Protein AF-A0A962MG71-F1 (afdb_monomer)

pLDDT: mean 89.73, std 9.94, range [38.5, 98.0]

Radius of gyration: 22.1 Å; Cα contacts (8 Å, |Δi|>4): 151; chains: 1; bounding box: 49×23×60 Å

Solvent-accessible surface area (backbone atoms only — not comparable to full-atom values): 7290 Å² total; per-residue (Å²): 133,82,78,80,72,76,63,52,32,47,87,51,28,58,44,42,37,92,94,42,61,78,60,25,28,61,80,57,63,32,37,54,78,33,58,53,50,96,81,26,82,63,56,39,61,45,65,42,69,47,76,50,73,62,80,87,78,92,71,70,88,86,60,51,73,66,56,50,45,46,36,68,73,66,63,75,38,63,74,70,57,54,54,55,52,49,50,63,68,37,57,96,54,75,58,75,85,38,50,49,77,42,85,72,45,78,73,39,82,63,78,38,75,56,64,57,133

Structure (mmCIF, N/CA/C/O backbone):
data_AF-A0A962MG71-F1
#
_entry.id   AF-A0A962MG71-F1
#
loop_
_atom_site.group_PDB
_atom_site.id
_atom_site.type_symbol
_atom_site.label_atom_id
_atom_site.label_alt_id
_atom_site.label_comp_id
_atom_site.label_asym_id
_atom_site.label_entity_id
_atom_site.label_seq_id
_atom_site.pdbx_PDB_ins_code
_atom_site.Cartn_x
_atom_site.Cartn_y
_atom_site.Cartn_z
_atom_site.occupancy
_atom_site.B_iso_or_equiv
_atom_site.auth_seq_id
_atom_site.auth_comp_id
_atom_site.auth_asym_id
_atom_site.auth_atom_id
_atom_site.pdbx_PDB_model_num
ATOM 1 N N . MET A 1 1 ? 8.896 3.879 29.646 1.00 38.50 1 MET A N 1
ATOM 2 C CA . MET A 1 1 ? 8.202 3.516 28.393 1.00 38.50 1 MET A CA 1
ATOM 3 C C . MET A 1 1 ? 6.731 3.340 28.736 1.00 38.50 1 MET A C 1
ATOM 5 O O . MET A 1 1 ? 6.398 2.348 29.375 1.00 38.50 1 MET A O 1
ATOM 9 N N . SER A 1 2 ? 5.876 4.334 28.468 1.00 43.66 2 SER A N 1
ATOM 10 C CA . SER A 1 2 ? 4.434 4.165 28.694 1.00 43.66 2 SER A CA 1
ATOM 11 C C . SER A 1 2 ? 3.928 3.112 27.714 1.00 43.66 2 SER A C 1
ATOM 13 O O . SER A 1 2 ? 4.190 3.216 26.519 1.00 43.66 2 SER A O 1
ATOM 15 N N . LYS A 1 3 ? 3.252 2.075 28.218 1.00 51.38 3 LYS A N 1
ATOM 16 C CA . LYS A 1 3 ? 2.509 1.138 27.373 1.00 51.38 3 LYS A CA 1
ATOM 17 C C . LYS A 1 3 ? 1.525 1.968 26.557 1.00 51.38 3 LYS A C 1
ATOM 19 O O . LYS A 1 3 ? 0.666 2.608 27.152 1.00 51.38 3 LYS A O 1
ATOM 24 N N . THR A 1 4 ? 1.666 1.999 25.238 1.00 63.53 4 THR A N 1
ATOM 25 C CA . THR A 1 4 ? 0.658 2.631 24.392 1.00 63.53 4 THR A CA 1
ATOM 26 C C . THR A 1 4 ? -0.638 1.852 24.576 1.00 63.53 4 THR A C 1
ATOM 28 O O . THR A 1 4 ? -0.664 0.635 24.374 1.00 63.53 4 THR A O 1
ATOM 31 N N . GLU A 1 5 ? -1.669 2.514 25.095 1.00 85.56 5 GLU A N 1
ATOM 32 C CA . GLU A 1 5 ? -2.928 1.862 25.440 1.00 85.56 5 GLU A CA 1
ATOM 33 C C . GLU A 1 5 ? -3.620 1.337 24.181 1.00 85.56 5 GLU A C 1
ATOM 35 O O . GLU A 1 5 ? -3.503 1.903 23.094 1.00 85.56 5 GLU A O 1
ATOM 40 N N . TRP A 1 6 ? -4.304 0.201 24.319 1.00 94.50 6 TRP A N 1
ATOM 41 C CA . TRP A 1 6 ? -5.058 -0.361 23.207 1.00 94.50 6 TRP A CA 1
ATOM 42 C C . TRP A 1 6 ? -6.316 0.481 22.955 1.00 94.50 6 TRP A C 1
ATOM 44 O O . TRP A 1 6 ? -6.990 0.814 23.933 1.00 94.50 6 TRP A O 1
ATOM 54 N N . PRO A 1 7 ? -6.667 0.798 21.696 1.00 95.75 7 PRO A N 1
ATOM 55 C CA . PRO A 1 7 ? -7.776 1.700 21.425 1.00 95.75 7 PRO A CA 1
ATOM 56 C C . PRO A 1 7 ? -9.132 1.127 21.862 1.00 95.75 7 PRO A C 1
ATOM 58 O O . PRO A 1 7 ? -9.391 -0.079 21.764 1.00 95.75 7 PRO A O 1
ATOM 61 N N . VAL A 1 8 ? -10.000 2.014 22.342 1.00 96.56 8 VAL A N 1
ATOM 62 C CA . VAL A 1 8 ? -11.389 1.720 22.720 1.00 96.56 8 VAL A CA 1
ATOM 63 C C . VAL A 1 8 ? -12.339 2.259 21.660 1.00 96.56 8 VAL A C 1
ATOM 65 O O . VAL A 1 8 ? -12.036 3.256 21.011 1.00 96.56 8 VAL A O 1
ATOM 68 N N . VAL A 1 9 ? -13.497 1.623 21.509 1.00 97.00 9 VAL A N 1
ATOM 69 C CA . VAL A 1 9 ? -14.546 2.089 20.598 1.00 97.00 9 VAL A CA 1
ATOM 70 C C . VAL A 1 9 ? -15.061 3.443 21.089 1.00 97.00 9 VAL A C 1
ATOM 72 O O . VAL A 1 9 ? -15.579 3.545 22.203 1.00 97.00 9 VAL A O 1
ATOM 75 N N . LEU A 1 10 ? -14.921 4.480 20.267 1.00 95.75 10 LEU A N 1
ATOM 76 C CA . LEU A 1 10 ? -15.442 5.826 20.537 1.00 95.75 10 LEU A CA 1
ATOM 77 C C . LEU A 1 10 ? -16.744 6.075 19.768 1.00 95.75 10 LEU A C 1
ATOM 79 O O . LEU A 1 10 ? -17.011 5.416 18.771 1.00 95.75 10 LEU A O 1
ATOM 83 N N . GLU A 1 11 ? -17.544 7.059 20.183 1.00 94.56 11 GLU A N 1
ATOM 84 C CA . GLU A 1 11 ? -18.797 7.419 19.489 1.00 94.56 11 GLU A CA 1
ATOM 85 C C . GLU A 1 11 ? -18.565 7.855 18.028 1.00 94.56 11 GLU A C 1
ATOM 87 O O . GLU A 1 11 ? -19.376 7.584 17.140 1.00 94.56 11 GLU A O 1
ATOM 92 N N . ASN A 1 12 ? -17.421 8.487 17.752 1.00 94.12 12 ASN A N 1
ATOM 93 C CA . ASN A 1 12 ? -17.006 8.910 16.415 1.00 94.12 12 ASN A CA 1
ATOM 94 C C . ASN A 1 12 ? -16.033 7.931 15.732 1.00 94.12 12 ASN A C 1
ATOM 96 O O . ASN A 1 12 ? -15.378 8.300 14.757 1.00 94.12 12 ASN A O 1
ATOM 100 N N . ASP A 1 13 ? -15.933 6.687 16.205 1.00 94.44 13 ASP A N 1
ATOM 101 C CA . ASP A 1 13 ? -15.089 5.662 15.582 1.00 94.44 13 ASP A CA 1
ATOM 102 C C . ASP A 1 13 ? -15.526 5.403 14.126 1.00 94.44 13 ASP A C 1
ATOM 104 O O . ASP A 1 13 ? -16.723 5.293 13.840 1.00 94.44 13 ASP A O 1
ATOM 108 N N . ASP A 1 14 ? -14.575 5.319 13.186 1.00 93.25 14 ASP A N 1
ATOM 109 C CA . ASP A 1 14 ? -14.861 5.005 11.770 1.00 93.25 14 ASP A CA 1
ATOM 110 C C . ASP A 1 14 ? -15.397 3.572 11.585 1.00 93.25 14 ASP A C 1
ATOM 112 O O . ASP A 1 14 ? -16.043 3.244 10.580 1.00 93.25 14 ASP A O 1
ATOM 116 N N . GLY A 1 15 ? -15.172 2.717 12.587 1.00 92.50 15 GLY A N 1
ATOM 117 C CA . GLY A 1 15 ? -15.778 1.403 12.725 1.00 92.50 15 GLY A CA 1
ATOM 118 C C . GLY A 1 15 ? -17.277 1.433 13.016 1.00 92.50 15 GLY A C 1
ATOM 119 O O . GLY A 1 15 ? -17.934 0.422 12.774 1.00 92.50 15 GLY A O 1
ATOM 120 N N . ILE A 1 16 ? -17.850 2.552 13.476 1.00 94.88 16 ILE A N 1
ATOM 121 C CA . ILE A 1 16 ? -19.307 2.722 13.595 1.00 94.88 16 ILE A CA 1
ATOM 122 C C . ILE A 1 16 ? -19.851 3.150 12.229 1.00 94.88 16 ILE A C 1
ATOM 124 O O . ILE A 1 16 ? -19.676 4.284 11.780 1.00 94.88 16 ILE A O 1
ATOM 128 N N . ARG A 1 17 ? -20.511 2.216 11.537 1.00 91.62 17 ARG A N 1
ATOM 129 C CA . ARG A 1 17 ? -21.004 2.409 10.164 1.00 91.62 17 ARG A CA 1
ATOM 130 C C . ARG A 1 17 ? -22.488 2.793 10.164 1.00 91.62 17 ARG A C 1
ATOM 132 O O . ARG A 1 17 ? -23.232 2.245 10.970 1.00 91.62 17 ARG A O 1
ATOM 139 N N . PRO A 1 18 ? -22.962 3.629 9.217 1.00 87.12 18 PRO A N 1
ATOM 140 C CA . PRO A 1 18 ? -24.381 4.000 9.120 1.00 87.12 18 PRO A CA 1
ATOM 141 C C . PRO A 1 18 ? -25.349 2.817 8.969 1.00 87.12 18 PRO A C 1
ATOM 143 O O . PRO A 1 18 ? -26.495 2.903 9.389 1.00 87.12 18 PRO A O 1
ATOM 146 N N . ALA A 1 19 ? -24.893 1.716 8.366 1.00 83.25 19 ALA A N 1
ATOM 147 C CA . ALA A 1 19 ? -25.675 0.492 8.193 1.00 83.25 19 ALA A CA 1
ATOM 148 C C . ALA A 1 19 ? -25.611 -0.466 9.406 1.00 83.25 19 ALA A C 1
ATOM 150 O O . ALA A 1 19 ? -26.151 -1.568 9.335 1.00 83.25 19 ALA A O 1
ATOM 151 N N . GLY A 1 20 ? -24.914 -0.089 10.485 1.00 81.81 20 GLY A N 1
ATOM 152 C CA . GLY A 1 20 ? -24.749 -0.885 11.704 1.00 81.81 20 GLY A CA 1
ATOM 153 C C . GLY A 1 20 ? -25.466 -0.289 12.916 1.00 81.81 20 GLY A C 1
ATOM 154 O O . GLY A 1 20 ? -26.063 0.782 12.847 1.00 81.81 20 GLY A O 1
ATOM 155 N N . GLU A 1 21 ? -25.385 -0.986 14.050 1.00 88.75 21 GLU A N 1
ATOM 156 C CA . GLU A 1 21 ? -25.828 -0.431 15.334 1.00 88.75 21 GLU A CA 1
ATOM 157 C C . GLU A 1 21 ? -24.897 0.725 15.750 1.00 88.75 21 GLU A C 1
ATOM 159 O O . GLU A 1 21 ? -23.674 0.567 15.700 1.00 88.75 21 GLU A O 1
ATOM 164 N N . PRO A 1 22 ? -25.442 1.889 16.149 1.00 90.44 22 PRO A N 1
ATOM 165 C CA . PRO A 1 22 ? -24.650 3.098 16.375 1.00 90.44 22 PRO A CA 1
ATOM 166 C C . PRO A 1 22 ? -23.799 3.051 17.652 1.00 90.44 22 PRO A C 1
ATOM 168 O O . PRO A 1 22 ? -22.930 3.899 17.825 1.00 90.44 22 PRO A O 1
ATOM 171 N N . ASP A 1 23 ? -24.036 2.091 18.548 1.00 94.88 23 ASP A N 1
ATOM 172 C CA . ASP A 1 23 ? -23.369 1.966 19.848 1.00 94.88 23 ASP A CA 1
ATOM 173 C C . ASP A 1 23 ? -22.256 0.905 19.865 1.00 94.88 23 ASP A C 1
ATOM 175 O O . ASP A 1 23 ? -21.735 0.577 20.937 1.00 94.88 23 ASP A O 1
ATOM 179 N N . LYS A 1 24 ? -21.865 0.362 18.704 1.00 96.25 24 LYS A N 1
ATOM 180 C CA . LYS A 1 24 ? -20.794 -0.638 18.613 1.00 96.25 24 LYS A CA 1
ATOM 181 C C . LYS A 1 24 ? -19.999 -0.569 17.314 1.00 96.25 24 LYS A C 1
ATOM 183 O O . LYS A 1 24 ? -20.499 -0.174 16.264 1.00 96.25 24 LYS A O 1
ATOM 188 N N . CYS A 1 25 ? -18.755 -1.035 17.370 1.00 96.62 25 CYS A N 1
ATOM 189 C CA . CYS A 1 25 ? -17.939 -1.238 16.180 1.00 96.62 25 CYS A CA 1
ATOM 190 C C . CYS A 1 25 ? -18.580 -2.304 15.278 1.00 96.62 25 CYS A C 1
ATOM 192 O O . CYS A 1 25 ? -18.836 -3.428 15.712 1.00 96.62 25 CYS A O 1
ATOM 194 N N . PHE A 1 26 ? -18.787 -1.974 14.004 1.00 96.50 26 PHE A N 1
ATOM 195 C CA . PHE A 1 26 ? -19.379 -2.865 13.005 1.00 96.50 26 PHE A CA 1
ATOM 196 C C . PHE A 1 26 ? -18.548 -4.136 12.776 1.00 96.50 26 PHE A C 1
ATOM 198 O O . PHE A 1 26 ? -19.107 -5.194 12.511 1.00 96.50 26 PHE A O 1
ATOM 205 N N . TYR A 1 27 ? -17.219 -4.040 12.890 1.00 95.38 27 TYR A N 1
ATOM 206 C CA . TYR A 1 27 ? -16.310 -5.130 12.531 1.00 95.38 27 TYR A CA 1
ATOM 207 C C . TYR A 1 27 ? -16.036 -6.102 13.679 1.00 95.38 27 TYR A C 1
ATOM 209 O O . TYR A 1 27 ? -16.051 -7.309 13.463 1.00 95.38 27 TYR A O 1
ATOM 217 N N . CYS A 1 28 ? -15.788 -5.601 14.894 1.00 96.62 28 CYS A N 1
ATOM 218 C CA . CYS A 1 28 ? -15.484 -6.457 16.048 1.00 96.62 28 CYS A CA 1
ATOM 219 C C . CYS A 1 28 ? -16.640 -6.603 17.048 1.00 96.62 28 CYS A C 1
ATOM 221 O O . CYS A 1 28 ? -16.522 -7.363 18.009 1.00 96.62 28 CYS A O 1
ATOM 223 N N . GLY A 1 29 ? -17.739 -5.864 16.863 1.00 96.00 29 GLY A N 1
ATOM 224 C CA . GLY A 1 29 ? -18.939 -5.932 17.701 1.00 96.00 29 GLY A CA 1
ATOM 225 C C . GLY A 1 29 ? -18.801 -5.347 19.111 1.00 96.00 29 GLY A C 1
ATOM 226 O O . GLY A 1 29 ? -19.776 -5.372 19.860 1.00 96.00 29 GLY A O 1
ATOM 227 N N . GLN A 1 30 ? -17.627 -4.830 19.488 1.00 97.56 30 GLN A N 1
ATOM 228 C CA . GLN A 1 30 ? -17.396 -4.207 20.796 1.00 97.56 30 GLN A CA 1
ATOM 229 C C . GLN A 1 30 ? -18.180 -2.900 20.914 1.00 97.56 30 GLN A C 1
ATOM 231 O O . GLN A 1 30 ? -18.259 -2.132 19.951 1.00 97.56 30 GLN A O 1
ATOM 236 N N . LYS A 1 31 ? -18.765 -2.651 22.087 1.00 97.56 31 LYS A N 1
ATOM 237 C CA . LYS A 1 31 ? -19.579 -1.455 22.338 1.00 97.56 31 LYS A CA 1
ATOM 238 C C . LYS A 1 31 ? -18.717 -0.224 22.590 1.00 97.56 31 LYS A C 1
ATOM 240 O O . LYS A 1 31 ? -17.571 -0.354 23.018 1.00 97.56 31 LYS A O 1
ATOM 245 N N . VAL A 1 32 ? -19.291 0.963 22.400 1.00 96.69 32 VAL A N 1
ATOM 246 C CA . VAL A 1 32 ? -18.669 2.234 22.803 1.00 96.69 32 VAL A CA 1
ATOM 247 C C . VAL A 1 32 ? -18.179 2.149 24.255 1.00 96.69 32 VAL A C 1
ATOM 249 O O . VAL A 1 32 ? -18.882 1.667 25.145 1.00 96.69 32 VAL A O 1
ATOM 252 N N . GLY A 1 33 ? -16.938 2.580 24.481 1.00 96.31 33 GLY A N 1
ATOM 253 C CA . GLY A 1 33 ? -16.238 2.504 25.764 1.00 96.31 33 GLY A CA 1
ATOM 254 C C . GLY A 1 33 ? -15.521 1.175 26.035 1.00 96.31 33 GLY A C 1
ATOM 255 O O . GLY A 1 33 ? -14.741 1.101 26.984 1.00 96.31 33 GLY A O 1
ATOM 256 N N . GLN A 1 34 ? -15.728 0.134 25.222 1.00 96.94 34 GLN A N 1
ATOM 257 C CA . GLN A 1 34 ? -14.992 -1.130 25.337 1.00 96.94 34 GLN A CA 1
ATOM 258 C C . GLN A 1 34 ? -13.735 -1.125 24.451 1.00 96.94 34 GLN A C 1
ATOM 260 O O . GLN A 1 34 ? -13.745 -0.526 23.375 1.00 96.94 34 GLN A O 1
ATOM 265 N N . PRO A 1 35 ? -12.643 -1.801 24.858 1.00 97.19 35 PRO A N 1
ATOM 266 C CA . PRO A 1 35 ? -11.492 -2.026 23.987 1.00 97.19 35 PRO A CA 1
ATOM 267 C C . PRO A 1 35 ? -11.905 -2.747 22.704 1.00 97.19 35 PRO A C 1
ATOM 269 O O . PRO A 1 35 ? -12.658 -3.718 22.764 1.00 97.19 35 PRO A O 1
ATOM 272 N N . HIS A 1 36 ? -11.368 -2.329 21.556 1.00 97.62 36 HIS A N 1
ATOM 273 C CA . HIS A 1 36 ? -11.543 -3.089 20.314 1.00 97.62 36 HIS A CA 1
ATOM 274 C C . HIS A 1 36 ? -11.002 -4.519 20.464 1.00 97.62 36 HIS A C 1
ATOM 276 O O . HIS A 1 36 ? -10.051 -4.756 21.216 1.00 97.62 36 HIS A O 1
ATOM 282 N N . ALA A 1 37 ? -11.551 -5.476 19.711 1.00 96.81 37 ALA A N 1
ATOM 283 C CA . ALA A 1 37 ? -10.954 -6.811 19.633 1.00 96.81 37 ALA A CA 1
ATOM 284 C C . ALA A 1 37 ? -9.530 -6.739 19.047 1.00 96.81 37 ALA A C 1
ATOM 286 O O . ALA A 1 37 ? -9.212 -5.838 18.269 1.00 96.81 37 ALA A O 1
ATOM 287 N N . ARG A 1 38 ? -8.652 -7.678 19.427 1.00 95.44 38 ARG A N 1
ATOM 288 C CA . ARG A 1 38 ? -7.231 -7.664 19.015 1.00 95.44 38 ARG A CA 1
ATOM 289 C C . ARG A 1 38 ? -7.019 -7.904 17.521 1.00 95.44 38 ARG A C 1
ATOM 291 O O . ARG A 1 38 ? -5.974 -7.539 16.997 1.00 95.44 38 ARG A O 1
ATOM 298 N N . ASP A 1 39 ? -8.012 -8.482 16.867 1.00 95.81 39 ASP A N 1
ATOM 299 C CA . ASP A 1 39 ? -8.113 -8.768 15.439 1.00 95.81 39 ASP A CA 1
ATOM 300 C C . ASP A 1 39 ? -9.051 -7.790 14.703 1.00 95.81 39 ASP A C 1
ATOM 302 O O . ASP A 1 39 ? -9.406 -8.017 13.547 1.00 95.81 39 ASP A O 1
ATOM 306 N N . CYS A 1 40 ? -9.456 -6.685 15.346 1.00 96.44 40 CYS A N 1
ATOM 307 C CA . CYS A 1 40 ? -10.319 -5.690 14.721 1.00 96.44 40 CYS A CA 1
ATOM 308 C C . CYS A 1 40 ? -9.608 -4.994 13.551 1.00 96.44 40 CYS A C 1
ATOM 310 O O . CYS A 1 40 ? -8.603 -4.309 13.736 1.00 96.44 40 CYS A O 1
ATOM 312 N N . VAL A 1 41 ? -10.183 -5.104 12.353 1.00 95.38 41 VAL A N 1
ATOM 313 C CA . VAL A 1 41 ? -9.606 -4.571 11.104 1.00 95.38 41 VAL A CA 1
ATOM 314 C C . VAL A 1 41 ? -9.528 -3.043 11.044 1.00 95.38 41 VAL A C 1
ATOM 316 O O . VAL A 1 41 ? -8.820 -2.500 10.200 1.00 95.38 41 VAL A O 1
ATOM 319 N N . THR A 1 42 ? -10.239 -2.332 11.922 1.00 94.94 42 THR A N 1
ATOM 320 C CA . THR A 1 42 ? -10.169 -0.863 12.007 1.00 94.94 42 THR A CA 1
ATOM 321 C C . THR A 1 42 ? -8.953 -0.378 12.786 1.00 94.94 42 THR A C 1
ATOM 323 O O . THR A 1 42 ? -8.584 0.792 12.678 1.00 94.94 42 THR A O 1
ATOM 326 N N . ILE A 1 43 ? -8.319 -1.267 13.557 1.00 96.56 43 ILE A N 1
ATOM 327 C CA . ILE A 1 43 ? -7.105 -0.969 14.304 1.00 96.56 43 ILE A CA 1
ATOM 328 C C . ILE A 1 43 ? -5.905 -1.330 13.437 1.00 96.56 43 ILE A C 1
ATOM 330 O O . ILE A 1 43 ? -5.581 -2.492 13.209 1.00 96.56 43 ILE A O 1
ATOM 334 N N . THR A 1 44 ? -5.247 -0.296 12.935 1.00 96.25 44 THR A N 1
ATOM 335 C CA . THR A 1 44 ? -4.174 -0.390 11.945 1.00 96.25 44 THR A CA 1
ATOM 336 C C . THR A 1 44 ? -2.813 -0.082 12.570 1.00 96.25 44 THR A C 1
ATOM 338 O O . THR A 1 44 ? -2.713 0.380 13.705 1.00 96.25 44 THR A O 1
ATOM 341 N N . LYS A 1 45 ? -1.742 -0.352 11.825 1.00 95.69 45 LYS A N 1
ATOM 342 C CA . LYS A 1 45 ? -0.355 -0.002 12.162 1.00 95.69 45 LYS A CA 1
ATOM 343 C C . LYS A 1 45 ? 0.365 0.433 10.889 1.00 95.69 45 LYS A C 1
ATOM 345 O O . LYS A 1 45 ? -0.116 0.134 9.793 1.00 95.69 45 LYS A O 1
ATOM 350 N N . ILE A 1 46 ? 1.511 1.100 11.002 1.00 96.94 46 ILE A N 1
ATOM 351 C CA . ILE A 1 46 ? 2.283 1.479 9.811 1.00 96.94 46 ILE A CA 1
ATOM 352 C C . ILE A 1 46 ? 3.285 0.382 9.477 1.00 96.94 46 ILE A C 1
ATOM 354 O O . ILE A 1 46 ? 4.149 0.026 10.281 1.00 96.94 46 ILE A O 1
ATOM 358 N N . VAL A 1 47 ? 3.204 -0.102 8.243 1.00 97.81 47 VAL A N 1
ATOM 359 C CA . VAL A 1 47 ? 4.159 -1.036 7.648 1.00 97.81 47 VAL A CA 1
ATOM 360 C C . VAL A 1 47 ? 4.830 -0.412 6.434 1.00 97.81 47 VAL A C 1
ATOM 362 O O . VAL A 1 47 ? 4.282 0.480 5.788 1.00 97.81 47 VAL A O 1
ATOM 365 N N . LYS A 1 48 ? 6.018 -0.910 6.105 1.00 97.81 48 LYS A N 1
ATOM 366 C CA . LYS A 1 48 ? 6.695 -0.632 4.845 1.00 97.81 48 LYS A CA 1
ATOM 367 C C . LYS A 1 48 ? 6.424 -1.784 3.889 1.00 97.81 48 LYS A C 1
ATOM 369 O O . LYS A 1 48 ? 6.738 -2.938 4.190 1.00 97.81 48 LYS A O 1
ATOM 374 N N . VAL A 1 49 ? 5.875 -1.453 2.729 1.00 97.38 49 VAL A N 1
ATOM 375 C CA . VAL A 1 49 ? 5.685 -2.372 1.605 1.00 97.38 49 VAL A CA 1
ATOM 376 C C . VAL A 1 49 ? 6.561 -1.884 0.461 1.00 97.38 49 VAL A C 1
ATOM 378 O O . VAL A 1 49 ? 6.620 -0.685 0.194 1.00 97.38 49 VAL A O 1
ATOM 381 N N . ARG A 1 50 ? 7.275 -2.803 -0.187 1.00 96.31 50 ARG A N 1
ATOM 382 C CA . ARG A 1 50 ? 7.973 -2.534 -1.442 1.00 96.31 50 ARG A CA 1
ATOM 383 C C . ARG A 1 50 ? 7.075 -2.984 -2.577 1.00 96.31 50 ARG A C 1
ATOM 385 O O . ARG A 1 50 ? 6.713 -4.158 -2.625 1.00 96.31 50 ARG A O 1
ATOM 392 N N . TYR A 1 51 ? 6.776 -2.057 -3.471 1.00 92.19 51 TYR A N 1
ATOM 393 C CA . TYR A 1 51 ? 6.184 -2.355 -4.763 1.00 92.19 51 TYR A CA 1
ATOM 394 C C . TYR A 1 51 ? 7.285 -2.388 -5.820 1.00 92.19 51 TYR A C 1
ATOM 396 O O . TYR A 1 51 ? 8.244 -1.617 -5.747 1.00 92.19 51 TYR A O 1
ATOM 404 N N . THR A 1 52 ? 7.158 -3.304 -6.768 1.00 92.50 52 THR A N 1
ATOM 405 C CA . THR A 1 52 ? 7.995 -3.379 -7.967 1.00 92.50 52 THR A CA 1
ATOM 406 C C . THR A 1 52 ? 7.067 -3.569 -9.150 1.00 92.50 52 THR A C 1
ATOM 408 O O . THR A 1 52 ? 6.141 -4.379 -9.058 1.00 92.50 52 THR A O 1
ATOM 411 N N . PHE A 1 53 ? 7.311 -2.825 -10.222 1.00 89.56 53 PHE A N 1
ATOM 412 C CA . PHE A 1 53 ? 6.566 -2.927 -11.465 1.00 89.56 53 PHE A CA 1
ATOM 413 C C . PHE A 1 53 ? 7.517 -3.156 -12.639 1.00 89.56 53 PHE A C 1
ATOM 415 O O . PHE A 1 53 ? 8.640 -2.655 -12.629 1.00 89.56 53 PHE A O 1
ATOM 422 N N . GLU A 1 54 ? 7.059 -3.922 -13.623 1.00 90.88 54 GLU A N 1
ATOM 423 C CA . GLU A 1 54 ? 7.753 -4.170 -14.888 1.00 90.88 54 GLU A CA 1
ATOM 424 C C . GLU A 1 54 ? 6.800 -3.792 -16.023 1.00 90.88 54 GLU A C 1
ATOM 426 O O . GLU A 1 54 ? 5.727 -4.380 -16.158 1.00 90.88 54 GLU A O 1
ATOM 431 N N . VAL A 1 55 ? 7.160 -2.768 -16.794 1.00 89.19 55 VAL A N 1
ATOM 432 C CA . VAL A 1 55 ? 6.332 -2.220 -17.874 1.00 89.19 55 VAL A CA 1
ATOM 433 C C . VAL A 1 55 ? 7.178 -2.045 -19.126 1.00 89.19 55 VAL A C 1
ATOM 435 O O . VAL A 1 55 ? 8.351 -1.677 -19.038 1.00 89.19 55 VAL A O 1
ATOM 438 N N . ASP A 1 56 ? 6.572 -2.289 -20.283 1.00 89.44 56 ASP A N 1
ATOM 439 C CA . ASP A 1 56 ? 7.204 -1.997 -21.564 1.00 89.44 56 ASP A CA 1
ATOM 440 C C . ASP A 1 56 ? 6.970 -0.523 -21.906 1.00 89.44 56 ASP A C 1
ATOM 442 O O . ASP A 1 56 ? 5.837 -0.039 -21.878 1.00 89.44 56 ASP A O 1
ATOM 446 N N . ILE A 1 57 ? 8.045 0.194 -22.229 1.00 87.12 57 ILE A N 1
ATOM 447 C CA . ILE A 1 57 ? 8.011 1.617 -22.581 1.00 87.12 57 ILE A CA 1
ATOM 448 C C . ILE A 1 57 ? 8.665 1.857 -23.938 1.00 87.12 57 ILE A C 1
ATOM 450 O O . ILE A 1 57 ? 9.605 1.164 -24.332 1.00 87.12 57 ILE A O 1
ATOM 454 N N . GLU A 1 58 ? 8.198 2.884 -24.641 1.00 89.44 58 GLU A N 1
ATOM 455 C CA . GLU A 1 58 ? 8.843 3.356 -25.861 1.00 89.44 58 GLU A CA 1
ATOM 456 C C . GLU A 1 58 ? 9.983 4.323 -25.521 1.00 89.44 58 GLU A C 1
ATOM 458 O O . GLU A 1 58 ? 9.819 5.268 -24.749 1.00 89.44 58 GLU A O 1
ATOM 463 N N . VAL A 1 59 ? 11.152 4.098 -26.120 1.00 91.38 59 VAL A N 1
ATOM 464 C CA . VAL A 1 59 ? 12.332 4.963 -25.987 1.00 91.38 59 VAL A CA 1
ATOM 465 C C . VAL A 1 59 ? 12.957 5.216 -27.362 1.00 91.38 59 VAL A C 1
ATOM 467 O O . VAL A 1 59 ? 12.755 4.418 -28.285 1.00 91.38 59 VAL A O 1
ATOM 470 N N . PRO A 1 60 ? 13.730 6.302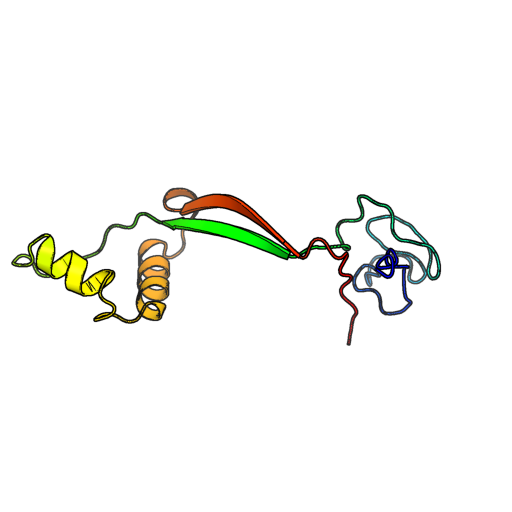 -27.549 1.00 94.12 60 PRO A N 1
ATOM 471 C CA . PRO A 1 60 ? 14.469 6.520 -28.785 1.00 94.12 60 PRO A CA 1
ATOM 472 C C . PRO A 1 60 ? 15.356 5.323 -29.143 1.00 94.12 60 PRO A C 1
ATOM 474 O O . PRO A 1 60 ? 16.159 4.867 -28.340 1.00 94.12 60 PRO A O 1
ATOM 477 N N . HIS A 1 61 ? 15.271 4.854 -30.388 1.00 96.69 61 HIS A N 1
ATOM 478 C CA . HIS A 1 61 ? 15.970 3.643 -30.840 1.00 96.69 61 HIS A CA 1
ATOM 479 C C 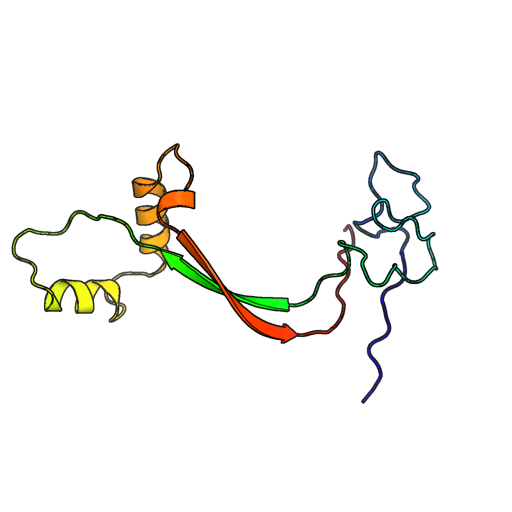. HIS A 1 61 ? 17.502 3.683 -30.665 1.00 96.69 61 HIS A C 1
ATOM 481 O O . HIS A 1 61 ? 18.147 2.643 -30.597 1.00 96.69 61 HIS A O 1
ATOM 487 N N . PHE A 1 62 ? 18.113 4.872 -30.647 1.00 96.62 62 PHE A N 1
ATOM 488 C CA . PHE A 1 62 ? 19.562 5.010 -30.478 1.00 96.62 62 PHE A CA 1
ATOM 489 C C . PHE A 1 62 ? 20.020 4.952 -29.013 1.00 96.62 62 PHE A C 1
ATOM 491 O O . PHE A 1 62 ? 21.228 4.921 -28.786 1.00 96.62 62 PHE A O 1
ATOM 498 N N . TRP A 1 63 ? 19.099 4.964 -28.043 1.00 95.69 63 TRP A N 1
ATOM 499 C CA . TRP A 1 63 ? 19.445 4.842 -26.629 1.00 95.69 63 TRP A CA 1
ATOM 500 C C . TRP A 1 63 ? 20.021 3.462 -26.329 1.00 95.69 63 TRP A C 1
ATOM 502 O O . TRP A 1 63 ? 19.431 2.431 -26.660 1.00 95.69 63 TRP A O 1
ATOM 512 N N . GLY A 1 64 ? 21.183 3.454 -25.684 1.00 95.06 64 GLY A N 1
ATOM 513 C CA . GLY A 1 64 ? 21.744 2.265 -25.061 1.00 95.06 64 GLY A CA 1
ATOM 514 C C . GLY A 1 64 ? 21.259 2.102 -23.622 1.00 95.06 64 GLY A C 1
ATOM 515 O O . GLY A 1 64 ? 20.518 2.922 -23.086 1.00 95.06 64 GLY A O 1
ATOM 516 N N . SER A 1 65 ? 21.738 1.053 -22.952 1.00 93.19 65 SER A N 1
ATOM 517 C CA . SER A 1 65 ? 21.424 0.824 -21.537 1.00 93.19 65 SER A CA 1
ATOM 518 C C . SER A 1 65 ? 21.878 1.976 -20.636 1.00 93.19 65 SER A C 1
ATOM 520 O O . SER A 1 65 ? 21.184 2.288 -19.683 1.00 93.19 65 SER A O 1
ATOM 522 N N . GLY A 1 66 ? 23.010 2.623 -20.945 1.00 92.00 66 GLY A N 1
ATOM 523 C CA . GLY A 1 66 ? 23.496 3.782 -20.187 1.00 92.00 66 GLY A CA 1
ATOM 524 C C . GLY A 1 66 ? 22.524 4.960 -20.239 1.00 92.00 66 GLY A C 1
ATOM 525 O O . GLY A 1 66 ? 22.136 5.464 -19.197 1.00 92.00 66 GLY A O 1
ATOM 526 N N . ASP A 1 67 ? 22.037 5.317 -21.433 1.00 92.31 67 ASP A N 1
ATOM 527 C CA . ASP A 1 67 ? 21.055 6.398 -21.588 1.00 92.31 67 ASP A CA 1
ATOM 528 C C . ASP A 1 67 ? 19.758 6.102 -20.813 1.00 92.31 67 ASP A C 1
ATOM 530 O O . ASP A 1 67 ? 19.167 7.000 -20.220 1.00 92.31 67 ASP A O 1
ATOM 534 N N . ILE A 1 68 ? 19.322 4.837 -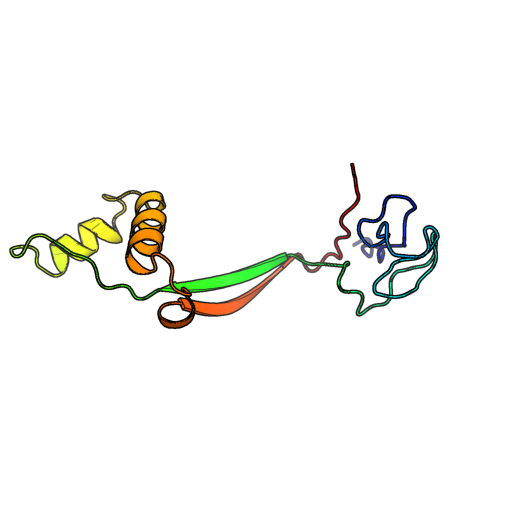20.789 1.00 91.19 68 ILE A N 1
ATOM 535 C CA . ILE A 1 68 ? 18.123 4.410 -20.054 1.00 91.19 68 ILE A CA 1
ATOM 536 C C . ILE A 1 68 ? 18.341 4.518 -18.539 1.00 91.19 68 ILE A C 1
ATOM 538 O O . ILE A 1 68 ? 17.470 5.032 -17.840 1.00 91.19 68 ILE A O 1
ATOM 542 N N . GLU A 1 69 ? 19.483 4.060 -18.025 1.00 89.12 69 GLU A N 1
ATOM 543 C CA . GLU A 1 69 ? 19.818 4.141 -16.597 1.00 89.12 69 GLU A CA 1
ATOM 544 C C . GLU A 1 69 ? 19.946 5.595 -16.125 1.00 89.12 69 GLU A C 1
ATOM 546 O O . GLU A 1 69 ? 19.326 5.976 -15.128 1.00 89.12 69 GLU A O 1
ATOM 551 N N . ASP A 1 70 ? 20.649 6.434 -16.886 1.00 87.19 70 ASP A N 1
ATOM 552 C CA . ASP A 1 70 ? 20.795 7.864 -16.600 1.00 87.19 70 ASP A CA 1
ATOM 553 C C . ASP A 1 70 ? 19.426 8.563 -16.617 1.00 87.19 70 ASP A C 1
ATOM 555 O O . ASP A 1 70 ? 19.120 9.413 -15.768 1.00 87.19 70 ASP A O 1
ATOM 559 N N . HIS A 1 71 ? 18.559 8.180 -17.563 1.00 84.69 71 HIS A N 1
ATOM 560 C CA . HIS A 1 71 ? 17.213 8.729 -17.654 1.00 84.69 71 HIS A CA 1
ATOM 561 C C . HIS A 1 71 ? 16.336 8.322 -16.470 1.00 84.69 71 HIS A C 1
ATOM 563 O O . HIS A 1 71 ? 15.684 9.166 -15.858 1.00 84.69 71 HIS A O 1
ATOM 569 N N . ARG A 1 72 ? 16.325 7.032 -16.123 1.00 83.56 72 ARG A N 1
ATOM 570 C CA . ARG A 1 72 ? 15.348 6.454 -15.188 1.00 83.56 72 ARG A CA 1
ATOM 571 C C . ARG A 1 72 ? 15.805 6.456 -13.730 1.00 83.56 72 ARG A C 1
ATOM 573 O O . ARG A 1 72 ? 14.976 6.673 -12.850 1.00 83.56 72 ARG A O 1
ATOM 580 N N . ASN A 1 73 ? 17.090 6.237 -13.463 1.00 80.62 73 ASN A N 1
ATOM 581 C CA . ASN A 1 73 ? 17.612 5.983 -12.116 1.00 80.62 73 ASN A CA 1
ATOM 582 C C . ASN A 1 73 ? 18.488 7.121 -11.571 1.00 80.62 73 ASN A C 1
ATOM 584 O O . ASN A 1 73 ? 18.542 7.312 -10.354 1.00 80.62 73 ASN A O 1
ATOM 588 N N . GLU A 1 74 ? 19.102 7.940 -12.429 1.00 79.12 74 GLU A N 1
ATOM 589 C CA . GLU A 1 74 ? 19.921 9.090 -12.001 1.00 79.12 74 GLU A CA 1
ATOM 590 C C . GLU A 1 74 ? 19.121 10.397 -11.823 1.00 79.12 74 GLU A C 1
ATOM 592 O O . GLU A 1 74 ? 19.681 11.487 -11.724 1.00 79.12 74 GLU A O 1
ATOM 597 N N . SER A 1 75 ? 17.790 10.296 -11.710 1.00 67.81 75 SER A N 1
ATOM 598 C CA . SER A 1 75 ? 16.872 11.424 -11.456 1.00 67.81 75 SER A CA 1
ATOM 599 C C . SER A 1 75 ? 16.860 12.515 -12.5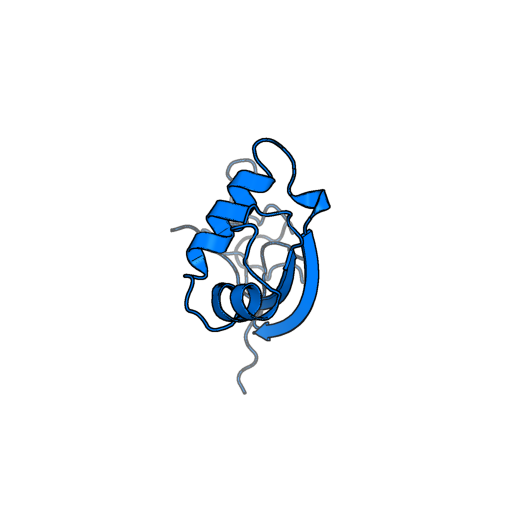36 1.00 67.81 75 SER A C 1
ATOM 601 O O . SER A 1 75 ? 16.430 13.638 -12.267 1.00 67.81 75 SER A O 1
ATOM 603 N N . SER A 1 76 ? 17.301 12.213 -13.763 1.00 73.12 76 SER A N 1
ATOM 604 C CA . SER A 1 76 ? 17.114 13.134 -14.895 1.00 73.12 76 SER A CA 1
ATOM 605 C C . SER A 1 76 ? 15.678 13.107 -15.449 1.00 73.12 76 SER A C 1
ATOM 607 O O . SER A 1 76 ? 15.256 14.049 -16.124 1.00 73.12 76 SER A O 1
ATOM 609 N N . TRP A 1 77 ? 14.897 12.086 -15.082 1.00 72.31 77 TRP A N 1
ATOM 610 C CA . TRP A 1 77 ? 13.447 12.002 -15.238 1.00 72.31 77 TRP A CA 1
ATOM 611 C C . TRP A 1 77 ? 12.745 12.081 -13.877 1.00 72.31 77 TRP A C 1
ATOM 613 O O . TRP A 1 77 ? 13.215 11.519 -12.886 1.00 72.31 77 TRP A O 1
ATOM 623 N N . CYS A 1 78 ? 11.612 12.785 -13.812 1.00 76.88 78 CYS A N 1
ATOM 624 C CA . CYS A 1 78 ? 10.848 12.903 -12.571 1.00 76.88 78 CYS A CA 1
ATOM 625 C C . CYS A 1 78 ? 10.191 11.561 -12.224 1.00 76.88 78 CYS A C 1
ATOM 627 O O . CYS A 1 78 ? 9.531 10.963 -13.070 1.00 76.88 78 CYS A O 1
ATOM 629 N N . ALA A 1 79 ? 10.307 11.120 -10.969 1.00 76.19 79 ALA A N 1
ATOM 630 C CA . ALA A 1 79 ? 9.659 9.894 -10.499 1.00 76.19 79 ALA A CA 1
ATOM 631 C C . ALA A 1 79 ? 8.127 9.939 -10.647 1.00 76.19 79 ALA A C 1
ATOM 633 O O . ALA A 1 79 ? 7.509 8.897 -10.842 1.00 76.19 79 ALA A O 1
ATOM 634 N N . ASP A 1 80 ? 7.523 11.131 -10.615 1.00 80.88 80 ASP A N 1
ATOM 635 C CA . ASP A 1 80 ? 6.078 11.289 -10.800 1.00 80.88 80 ASP A CA 1
ATOM 636 C C . ASP A 1 80 ? 5.630 10.876 -12.210 1.00 80.88 80 ASP A C 1
ATO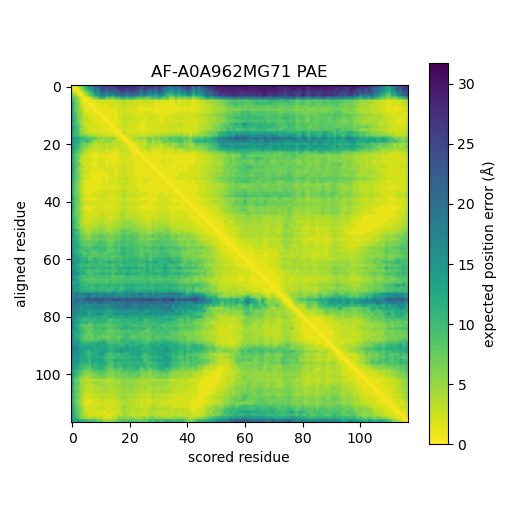M 638 O O . ASP A 1 80 ? 4.598 10.230 -12.364 1.00 80.88 80 ASP A O 1
ATOM 642 N N . ASN A 1 81 ? 6.457 11.127 -13.230 1.00 83.81 81 ASN A N 1
ATOM 643 C CA . ASN A 1 81 ? 6.163 10.724 -14.607 1.00 83.81 81 ASN A CA 1
ATOM 644 C C . ASN A 1 81 ? 6.139 9.194 -14.768 1.00 83.81 81 ASN A C 1
ATOM 646 O O . ASN A 1 81 ? 5.485 8.682 -15.672 1.00 83.81 81 ASN A O 1
ATOM 650 N N . ALA A 1 82 ? 6.846 8.450 -13.907 1.00 82.31 82 ALA A N 1
ATOM 651 C CA . ALA A 1 82 ? 6.796 6.993 -13.936 1.00 82.31 82 ALA A CA 1
ATOM 652 C C . ALA A 1 82 ? 5.398 6.475 -13.557 1.00 82.31 82 ALA A C 1
ATOM 654 O O . ALA A 1 82 ? 4.988 5.438 -14.064 1.00 82.31 82 ALA A O 1
ATOM 655 N N . PHE A 1 83 ? 4.639 7.187 -12.713 1.00 83.81 83 PHE A N 1
ATOM 656 C CA . PHE A 1 83 ? 3.255 6.800 -12.423 1.00 83.81 83 PHE A CA 1
ATOM 657 C C . PHE A 1 83 ? 2.346 6.982 -13.637 1.00 83.81 83 PHE A C 1
ATOM 659 O O . PHE A 1 83 ? 1.564 6.080 -13.925 1.00 83.81 83 PHE A O 1
ATOM 666 N N . ASP A 1 84 ? 2.496 8.086 -14.371 1.00 86.75 84 ASP A N 1
ATOM 667 C CA . ASP A 1 84 ? 1.721 8.346 -15.590 1.00 86.75 84 ASP A CA 1
ATOM 668 C C . ASP A 1 84 ? 2.020 7.308 -16.685 1.00 86.75 84 ASP A C 1
ATOM 670 O O . ASP A 1 84 ? 1.117 6.842 -17.375 1.00 86.75 84 ASP A O 1
ATOM 674 N N . GLU A 1 85 ? 3.282 6.892 -16.828 1.00 86.62 85 GLU A N 1
ATOM 675 C CA . GLU A 1 85 ? 3.669 5.832 -17.769 1.00 86.62 85 GLU A CA 1
ATOM 676 C C . GLU A 1 85 ? 3.069 4.475 -17.392 1.00 86.62 85 GLU A C 1
ATOM 678 O O . GLU A 1 85 ? 2.630 3.727 -18.267 1.00 86.62 85 GLU A O 1
ATOM 683 N N . ILE A 1 86 ? 3.021 4.155 -16.097 1.00 87.62 86 ILE A N 1
ATOM 684 C CA . ILE A 1 86 ? 2.375 2.926 -15.640 1.00 87.62 86 ILE A CA 1
ATOM 685 C C . ILE A 1 86 ? 0.865 2.989 -15.878 1.00 87.62 86 ILE A C 1
ATOM 687 O O . ILE A 1 86 ? 0.294 2.005 -16.346 1.00 87.62 86 ILE A O 1
ATOM 691 N N . ASP A 1 87 ? 0.224 4.122 -15.585 1.00 88.06 87 ASP A N 1
ATOM 692 C CA . ASP A 1 87 ? -1.203 4.329 -15.850 1.00 88.06 87 ASP A CA 1
ATOM 693 C C . ASP A 1 87 ? -1.510 4.154 -17.345 1.00 88.06 87 ASP A C 1
ATOM 695 O O . ASP A 1 87 ? -2.410 3.401 -17.715 1.00 88.06 87 ASP A O 1
ATOM 699 N N . ALA A 1 88 ? -0.676 4.728 -18.218 1.00 88.31 88 ALA A N 1
ATOM 700 C CA . ALA A 1 88 ? -0.788 4.566 -19.664 1.00 88.31 88 ALA A CA 1
ATOM 701 C C . ALA A 1 88 ? -0.567 3.115 -20.136 1.00 88.31 88 ALA A C 1
ATOM 703 O O . ALA A 1 88 ? -1.293 2.647 -21.014 1.00 88.31 88 ALA A O 1
ATOM 704 N N . TYR A 1 89 ? 0.406 2.394 -19.564 1.00 88.69 89 TYR A N 1
ATOM 705 C CA . TYR A 1 89 ? 0.670 0.986 -19.890 1.00 88.69 89 TYR A CA 1
ATOM 706 C C . TYR A 1 89 ? -0.488 0.071 -19.472 1.00 88.69 89 TYR A C 1
ATOM 708 O O . TYR A 1 89 ? -0.863 -0.849 -20.202 1.00 88.69 89 TYR A O 1
ATOM 716 N N . VAL A 1 90 ? -1.059 0.311 -18.290 1.00 90.19 90 VAL A N 1
ATOM 717 C CA . VAL A 1 90 ? -2.179 -0.476 -17.763 1.00 90.19 90 VAL A CA 1
ATOM 718 C C . VAL A 1 90 ? -3.479 -0.142 -18.502 1.00 90.19 90 VAL A C 1
ATOM 720 O O . VAL A 1 90 ? -4.269 -1.049 -18.786 1.00 90.19 90 VAL A O 1
ATOM 723 N N . GLY A 1 91 ? -3.696 1.131 -18.841 1.00 87.12 91 GLY A N 1
ATOM 724 C CA . GLY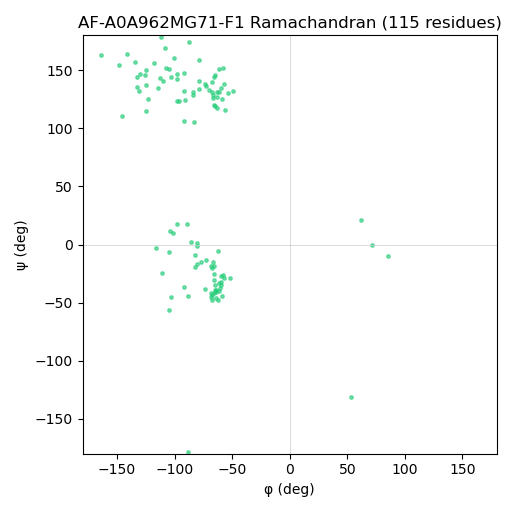 A 1 91 ? -4.926 1.612 -19.463 1.00 87.12 91 GLY A CA 1
ATOM 725 C C . GLY A 1 91 ? -6.161 1.204 -18.654 1.00 87.12 91 GLY A C 1
ATOM 726 O O . GLY A 1 91 ? -6.192 1.324 -17.433 1.00 87.12 91 GLY A O 1
ATOM 727 N N . ASP A 1 92 ? -7.168 0.646 -19.329 1.00 88.94 92 ASP A N 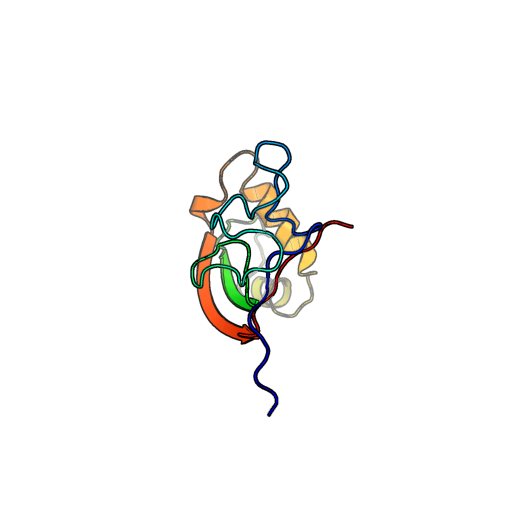1
ATOM 728 C CA . ASP A 1 92 ? -8.402 0.169 -18.683 1.00 88.94 92 ASP A CA 1
ATOM 729 C C . ASP A 1 92 ? -8.266 -1.226 -18.018 1.00 88.94 92 ASP A C 1
ATOM 731 O O . ASP A 1 92 ? -9.249 -1.772 -17.503 1.00 88.94 92 ASP A O 1
ATOM 735 N N . ALA A 1 93 ? -7.086 -1.861 -18.057 1.00 84.94 93 ALA A N 1
ATOM 736 C CA . ALA A 1 93 ? -6.868 -3.209 -17.520 1.00 84.94 93 ALA A CA 1
ATOM 737 C C . ALA A 1 93 ? -6.501 -3.211 -16.017 1.00 84.94 93 ALA A C 1
ATOM 739 O O . ALA A 1 93 ? -6.298 -2.175 -15.395 1.00 84.94 93 ALA A O 1
ATOM 740 N N . CYS A 1 94 ? -6.390 -4.397 -15.393 1.00 83.94 94 CYS A N 1
ATOM 741 C CA . CYS A 1 94 ? -5.791 -4.480 -14.052 1.00 83.94 94 CYS A CA 1
ATOM 742 C C . CYS A 1 94 ? -4.260 -4.431 -14.142 1.00 83.94 94 CYS A C 1
ATOM 744 O O . CYS A 1 94 ? -3.653 -5.262 -14.815 1.00 83.94 94 CYS A O 1
ATOM 746 N N . ALA A 1 95 ? -3.636 -3.609 -13.299 1.00 85.88 95 ALA A N 1
ATOM 747 C CA . ALA A 1 95 ? -2.192 -3.597 -13.044 1.00 85.88 95 ALA A CA 1
ATOM 748 C C . ALA A 1 95 ? -1.633 -4.910 -12.435 1.00 85.88 95 ALA A C 1
ATOM 750 O O . ALA A 1 95 ? -0.430 -5.088 -12.275 1.00 85.88 95 ALA A O 1
ATOM 751 N N . CYS A 1 96 ? -2.502 -5.864 -12.095 1.00 84.12 96 CYS A N 1
ATOM 752 C CA . CYS A 1 96 ? -2.174 -7.140 -11.467 1.00 84.12 96 CYS A CA 1
ATOM 753 C C . CYS A 1 96 ? -1.073 -7.935 -12.205 1.00 84.12 96 CYS A C 1
ATOM 755 O O . CYS A 1 96 ? -0.378 -8.728 -11.576 1.00 84.12 96 CYS A O 1
ATOM 757 N N . GLY A 1 97 ? -0.946 -7.767 -13.528 1.00 84.81 97 GLY A N 1
ATOM 758 C CA . GLY A 1 97 ? 0.011 -8.504 -14.362 1.00 84.81 97 GLY A CA 1
ATOM 759 C C . GLY A 1 97 ? 1.434 -7.939 -14.376 1.00 84.81 97 GLY A C 1
ATOM 760 O O . GLY A 1 97 ? 2.356 -8.674 -14.711 1.00 84.81 97 GLY A O 1
ATOM 761 N N . CYS A 1 98 ? 1.619 -6.672 -13.999 1.00 88.00 98 CYS A N 1
ATOM 762 C CA . CYS A 1 98 ? 2.919 -5.996 -14.024 1.00 88.00 98 CYS A CA 1
ATOM 763 C C . CYS A 1 98 ? 3.425 -5.590 -12.638 1.00 88.00 98 CYS A C 1
ATOM 765 O O . CYS A 1 98 ? 4.535 -5.086 -12.540 1.00 88.00 98 CYS A O 1
ATOM 767 N N . PHE A 1 99 ? 2.657 -5.817 -11.566 1.00 91.62 99 PHE A N 1
ATOM 768 C CA . PHE A 1 99 ? 3.026 -5.422 -10.206 1.00 91.62 99 PHE A CA 1
ATOM 769 C C . PHE A 1 99 ? 3.291 -6.607 -9.281 1.00 91.62 99 PHE A C 1
ATOM 771 O O . PHE A 1 99 ? 2.563 -7.598 -9.257 1.00 91.62 99 PHE A O 1
ATOM 778 N N . SER A 1 100 ? 4.276 -6.437 -8.402 1.00 92.38 100 SER A N 1
ATOM 779 C CA . SER A 1 100 ? 4.474 -7.285 -7.231 1.00 92.38 100 SER A CA 1
ATOM 780 C C . SER A 1 100 ? 4.639 -6.445 -5.966 1.00 92.38 100 SER A C 1
ATOM 782 O O . SER A 1 100 ? 5.185 -5.340 -5.991 1.00 92.38 100 SER A O 1
ATOM 784 N N . ALA A 1 101 ? 4.159 -6.975 -4.841 1.00 94.38 101 ALA A N 1
ATOM 785 C CA . ALA A 1 101 ? 4.264 -6.340 -3.534 1.00 94.38 101 ALA A CA 1
ATOM 786 C C . ALA A 1 101 ? 4.942 -7.283 -2.540 1.00 94.38 101 ALA A C 1
ATOM 788 O O . ALA A 1 101 ? 4.636 -8.476 -2.480 1.00 94.38 101 ALA A O 1
ATOM 789 N N . LYS A 1 102 ? 5.859 -6.747 -1.733 1.00 96.88 102 LYS A N 1
ATOM 790 C CA . LYS A 1 102 ? 6.526 -7.483 -0.654 1.00 96.88 102 LYS A CA 1
ATOM 791 C C . LYS A 1 102 ? 6.477 -6.678 0.635 1.00 96.88 102 LYS A C 1
ATOM 793 O O . LYS A 1 102 ? 6.833 -5.500 0.656 1.00 96.88 102 LYS A O 1
ATOM 798 N N . PHE A 1 103 ? 6.079 -7.328 1.726 1.00 97.44 103 PHE A N 1
ATOM 799 C CA . PHE A 1 103 ? 6.254 -6.767 3.062 1.00 97.44 103 PHE A CA 1
ATOM 800 C C . PHE A 1 103 ? 7.750 -6.615 3.358 1.00 97.44 103 PHE A C 1
ATOM 802 O O . PHE A 1 103 ? 8.524 -7.546 3.138 1.00 97.44 103 PHE A O 1
ATOM 809 N N . VAL A 1 104 ? 8.151 -5.438 3.836 1.00 98.00 104 VAL A N 1
ATOM 810 C CA . VAL A 1 104 ? 9.550 -5.134 4.160 1.00 98.00 104 VAL A CA 1
ATOM 811 C C . VAL A 1 104 ? 9.755 -5.140 5.667 1.00 98.00 104 VAL A C 1
ATOM 813 O O . VAL A 1 104 ? 10.615 -5.858 6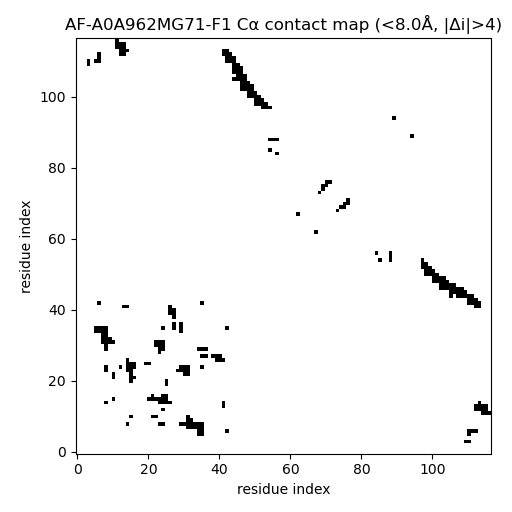.168 1.00 98.00 104 VAL A O 1
ATOM 816 N N . SER A 1 105 ? 8.989 -4.327 6.393 1.00 97.75 105 SER A N 1
ATOM 817 C CA . SER A 1 105 ? 9.119 -4.206 7.844 1.00 97.75 105 SER A CA 1
ATOM 818 C C . SER A 1 105 ? 7.895 -3.542 8.464 1.00 97.75 105 SER A C 1
ATOM 820 O O . SER A 1 105 ? 7.135 -2.840 7.794 1.00 97.75 105 SER A O 1
ATOM 822 N N . 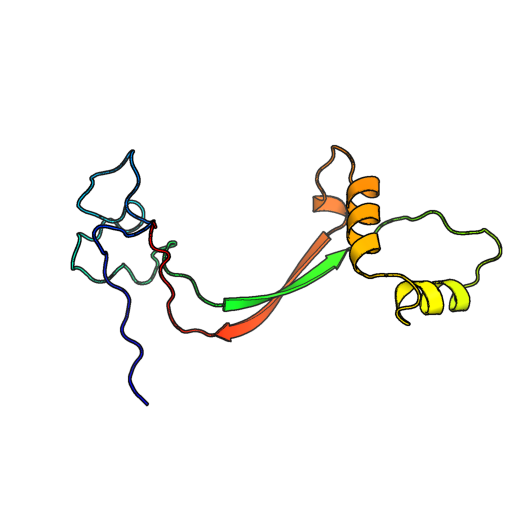GLU A 1 106 ? 7.735 -3.695 9.774 1.00 97.50 106 GLU A N 1
ATOM 823 C CA . GLU A 1 106 ? 6.914 -2.768 10.553 1.00 97.50 106 GLU A CA 1
ATOM 824 C C . GLU A 1 106 ? 7.679 -1.448 10.705 1.00 97.50 106 GLU A C 1
ATOM 826 O O . GLU A 1 106 ? 8.898 -1.452 10.882 1.00 97.50 106 GLU A O 1
ATOM 831 N N . VAL A 1 107 ? 6.984 -0.320 10.568 1.00 97.06 107 VAL A N 1
ATOM 832 C CA . VAL A 1 107 ? 7.566 1.022 10.753 1.00 97.06 107 VAL A CA 1
ATOM 833 C C . VAL A 1 107 ? 7.140 1.577 12.102 1.00 97.06 107 VAL A C 1
ATOM 835 O O . VAL A 1 107 ? 7.965 2.095 12.846 1.00 97.06 107 VAL A O 1
ATOM 838 N N . ASP A 1 108 ? 5.857 1.432 12.425 1.00 95.25 108 ASP A N 1
ATOM 839 C CA . ASP A 1 108 ? 5.301 1.788 13.723 1.00 95.25 108 ASP A CA 1
ATOM 840 C C . ASP A 1 108 ? 4.190 0.800 14.079 1.00 95.25 108 ASP A C 1
ATOM 842 O O . ASP A 1 108 ? 3.130 0.784 13.449 1.00 95.25 108 ASP A O 1
ATOM 846 N N . ALA A 1 109 ? 4.461 -0.026 15.089 1.00 94.19 109 ALA A N 1
ATOM 847 C CA . ALA A 1 109 ? 3.541 -1.036 15.603 1.00 94.19 109 ALA A CA 1
ATOM 848 C C . ALA A 1 109 ? 2.481 -0.460 16.559 1.00 94.19 109 ALA A C 1
ATOM 850 O O . ALA A 1 109 ? 1.638 -1.210 17.055 1.00 94.19 109 ALA A O 1
ATOM 851 N N . THR A 1 110 ? 2.517 0.847 16.839 1.00 94.88 110 THR A N 1
ATOM 852 C CA . THR A 1 110 ? 1.511 1.513 17.666 1.00 94.88 110 THR A CA 1
ATOM 853 C C . THR A 1 110 ? 0.123 1.331 17.044 1.00 94.88 110 THR A C 1
ATOM 855 O O . THR A 1 110 ? -0.056 1.689 15.878 1.00 94.88 110 THR A O 1
ATOM 858 N N . PRO A 1 111 ? -0.863 0.801 17.792 1.00 95.31 111 PRO A N 1
ATOM 859 C CA . PRO A 1 111 ? -2.228 0.659 17.302 1.00 95.31 111 PRO A CA 1
ATOM 860 C C . PRO A 1 111 ? -2.844 2.018 16.963 1.00 95.31 111 PRO A C 1
ATOM 862 O O . PRO A 1 111 ? -2.807 2.947 17.771 1.00 95.31 111 PRO A O 1
ATOM 865 N N . ARG A 1 112 ? -3.436 2.125 15.775 1.00 94.38 112 ARG A N 1
ATOM 866 C CA . ARG A 1 112 ? -4.055 3.349 15.260 1.00 94.38 112 ARG A CA 1
ATOM 867 C C . ARG A 1 112 ? -5.505 3.077 14.916 1.00 94.38 112 ARG A C 1
ATOM 869 O O . ARG A 1 112 ? -5.789 2.194 14.114 1.00 94.38 112 ARG A O 1
ATOM 876 N N . GLN A 1 113 ? -6.404 3.869 15.481 1.00 94.00 113 GLN A N 1
ATOM 877 C CA . GLN A 1 113 ? -7.800 3.903 15.062 1.00 94.00 113 GLN A CA 1
ATOM 878 C C . GLN A 1 113 ? -8.052 5.145 14.214 1.00 94.00 113 GLN A C 1
ATOM 880 O O . GLN A 1 113 ? -7.480 6.206 14.475 1.00 94.00 113 GLN A O 1
ATOM 885 N N . LYS A 1 114 ? -8.908 5.013 13.203 1.00 92.50 114 LYS A N 1
ATOM 886 C CA . LYS A 1 114 ? -9.401 6.151 12.432 1.00 92.50 114 LYS A CA 1
ATOM 887 C C . LYS A 1 114 ? -10.699 6.648 13.063 1.00 92.50 114 LYS A C 1
ATOM 889 O O . LYS A 1 114 ? -11.587 5.852 13.358 1.00 92.50 114 LYS A O 1
ATOM 894 N N . LEU A 1 115 ? -10.794 7.956 13.262 1.00 92.06 115 LEU A N 1
ATOM 895 C CA . LEU A 1 115 ? -12.005 8.622 13.731 1.00 92.06 115 LEU A CA 1
ATOM 896 C C . LEU A 1 115 ? -12.626 9.409 12.581 1.00 92.06 115 LEU A C 1
ATOM 898 O O . LEU A 1 115 ? -11.921 9.828 11.659 1.00 92.06 115 LEU A O 1
ATOM 902 N N . ARG A 1 116 ? -13.943 9.582 12.635 1.00 86.75 116 ARG A N 1
ATOM 903 C CA . ARG A 1 116 ? -14.680 10.477 11.744 1.00 86.75 116 ARG A CA 1
ATOM 904 C C . ARG A 1 116 ? -14.507 11.917 12.232 1.00 86.75 116 ARG A C 1
ATOM 906 O O . ARG A 1 116 ? -14.458 12.143 13.445 1.00 86.75 116 ARG A O 1
ATOM 913 N N . GLU A 1 117 ? -14.361 12.832 11.275 1.00 80.94 117 GLU A N 1
ATOM 914 C CA . GLU A 1 117 ? -14.312 14.285 11.506 1.00 80.94 117 GLU A CA 1
ATOM 915 C C . GLU A 1 117 ? -15.650 14.827 12.016 1.00 80.94 117 GLU A C 1
ATOM 917 O O . GLU A 1 117 ? -16.706 14.287 11.603 1.00 80.94 117 GLU A O 1
#

Secondary structure (DSSP, 8-state):
---PPPPB--TTBTTS-TTS-TTB-TTT-PBTTSBPPTT-TTEEEEEEEEEEE-------TT--HHHHHHHHTSSSS-HHHHHHHHHHHHTTS-GGGTEEEEEEEEEEEEEEE-B--

Foldseek 3Di:
DPDQDADFAALQFPQQDPVDDSQARVQQRHGGPGGGDPPRPQWDFDFDKDKDFDFDDDDPPPDDPVNVCCAPPVCVDPPVVVVVVLCVRQPPHDSVVGMDMDTDGGPGPRTDGDGDD

Mean predicted aligned error: 6.71 Å

Sequence (117 aa):
MSKTEWPVVLENDDGIRPAGEPDKCFYCGQKVGQPHARDCVTITKIVKVRYTFEVDIEVPHFWGSGDIEDHRNESSWCADNAFDEIDAYVGDACACGCFSAKFVSEVDATPRQKLRE